Protein AF-A0A2E0F9D7-F1 (afdb_monomer_lite)

Structure (mmCIF, N/CA/C/O backbone):
data_AF-A0A2E0F9D7-F1
#
_entry.id   AF-A0A2E0F9D7-F1
#
loop_
_atom_site.group_PDB
_atom_site.id
_atom_site.type_symbol
_atom_site.label_atom_id
_atom_site.label_alt_id
_atom_site.label_comp_id
_atom_site.label_asym_id
_atom_site.label_entity_id
_atom_site.label_seq_id
_atom_site.pdbx_PDB_ins_code
_atom_site.Cartn_x
_atom_site.Cartn_y
_atom_site.Cartn_z
_atom_site.occupancy
_atom_site.B_iso_or_equiv
_atom_site.auth_seq_id
_atom_site.auth_comp_id
_atom_site.auth_asym_id
_atom_site.auth_atom_id
_atom_site.pdbx_PDB_model_num
ATOM 1 N N . ILE A 1 1 ? -12.081 6.310 9.861 1.00 71.31 1 ILE A N 1
ATOM 2 C CA . ILE A 1 1 ? -10.615 6.095 9.924 1.00 71.31 1 ILE A CA 1
ATOM 3 C C . ILE A 1 1 ? -10.298 4.678 9.471 1.00 71.31 1 ILE A C 1
ATOM 5 O O . ILE A 1 1 ? -9.768 4.560 8.382 1.00 71.31 1 ILE A O 1
ATOM 9 N N . ILE A 1 2 ? -10.730 3.638 10.197 1.00 80.75 2 ILE A N 1
ATOM 10 C CA . ILE A 1 2 ? -10.539 2.230 9.785 1.00 80.75 2 ILE A CA 1
ATOM 11 C C . ILE A 1 2 ? -11.126 1.951 8.385 1.00 80.75 2 ILE A C 1
ATOM 13 O O . ILE A 1 2 ? -10.389 1.555 7.501 1.00 80.75 2 ILE A O 1
ATOM 17 N N . ASP A 1 3 ? -12.379 2.337 8.122 1.00 82.88 3 ASP A N 1
ATOM 18 C CA . ASP A 1 3 ? -13.021 2.153 6.800 1.00 82.88 3 ASP A CA 1
ATOM 19 C C . ASP A 1 3 ? -12.261 2.821 5.627 1.00 82.88 3 ASP A C 1
ATOM 21 O O . ASP A 1 3 ? -12.196 2.305 4.514 1.00 82.88 3 ASP A O 1
ATOM 25 N N . ALA A 1 4 ? -11.634 3.975 5.880 1.00 83.94 4 ALA A N 1
ATOM 26 C CA . ALA A 1 4 ? -10.822 4.667 4.878 1.00 83.94 4 ALA A CA 1
ATOM 27 C C . ALA A 1 4 ? -9.466 3.972 4.665 1.00 83.94 4 ALA A C 1
A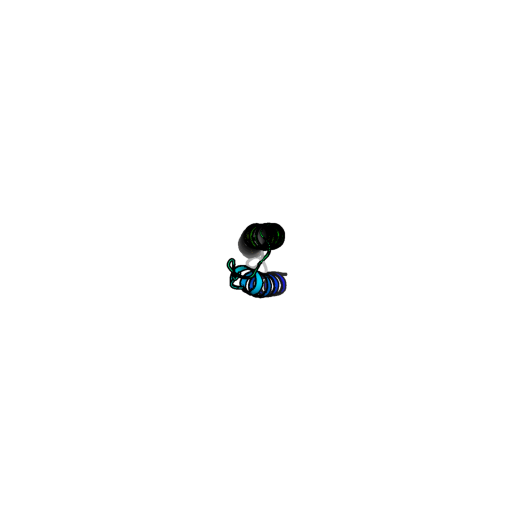TOM 29 O O . ALA A 1 4 ? -8.969 3.924 3.543 1.00 83.94 4 ALA A O 1
ATOM 30 N N . ALA A 1 5 ? -8.893 3.422 5.735 1.00 84.94 5 ALA A N 1
ATOM 31 C CA . ALA A 1 5 ? -7.668 2.638 5.707 1.00 84.94 5 ALA A CA 1
ATOM 32 C C . ALA A 1 5 ? -7.872 1.300 4.971 1.00 84.94 5 ALA A C 1
ATOM 34 O O . ALA A 1 5 ? -7.062 0.941 4.124 1.00 84.94 5 ALA A O 1
ATOM 35 N N . GLU A 1 6 ? -9.003 0.625 5.187 1.00 85.12 6 GLU A N 1
ATOM 36 C CA . GLU A 1 6 ? -9.383 -0.582 4.441 1.00 85.12 6 GLU A CA 1
ATOM 37 C C . GLU A 1 6 ? -9.552 -0.298 2.942 1.00 85.12 6 GLU A C 1
ATOM 39 O O . GLU A 1 6 ? -9.044 -1.042 2.107 1.00 85.12 6 GLU A O 1
ATOM 44 N N . LYS A 1 7 ? -10.181 0.827 2.572 1.00 90.88 7 LYS A N 1
ATOM 45 C CA . LYS A 1 7 ? -10.267 1.252 1.163 1.00 90.88 7 LYS A CA 1
ATOM 46 C C . LYS A 1 7 ? -8.896 1.532 0.547 1.00 90.88 7 LYS A C 1
ATOM 48 O O . LYS A 1 7 ? -8.679 1.192 -0.613 1.00 90.88 7 LYS A O 1
ATOM 53 N N . ALA A 1 8 ? -7.972 2.118 1.307 1.00 86.69 8 ALA A N 1
ATOM 54 C CA . ALA A 1 8 ? -6.604 2.335 0.846 1.00 86.69 8 ALA A CA 1
ATOM 55 C C . ALA A 1 8 ? -5.865 1.007 0.606 1.00 86.69 8 ALA A C 1
ATOM 57 O O . ALA A 1 8 ? -5.196 0.869 -0.415 1.00 86.69 8 ALA A O 1
ATOM 58 N N . LEU A 1 9 ? -6.046 0.007 1.477 1.00 88.62 9 LEU A N 1
ATOM 59 C CA . LEU A 1 9 ? -5.473 -1.333 1.290 1.00 88.62 9 LEU A CA 1
ATOM 60 C C . LEU A 1 9 ? -5.975 -2.008 0.006 1.00 88.62 9 LEU A C 1
ATOM 62 O O . LEU A 1 9 ? -5.184 -2.617 -0.710 1.00 88.62 9 LEU A O 1
ATOM 66 N N . VAL A 1 10 ? -7.259 -1.855 -0.330 1.00 92.38 10 VAL A N 1
ATOM 67 C CA . VAL A 1 10 ? -7.830 -2.393 -1.580 1.00 92.38 10 VAL A CA 1
ATOM 68 C C . VAL A 1 10 ? -7.190 -1.755 -2.818 1.00 92.38 10 VAL A C 1
ATOM 70 O O . VAL A 1 10 ? -6.915 -2.442 -3.800 1.00 92.38 10 VAL A O 1
ATOM 73 N N . GLU A 1 11 ? -6.923 -0.449 -2.793 1.00 88.31 11 GLU A N 1
ATOM 74 C CA . GLU A 1 11 ? -6.239 0.224 -3.903 1.00 88.31 11 GLU A CA 1
ATOM 75 C C . GLU A 1 11 ? -4.764 -0.194 -4.006 1.00 88.31 11 GLU A C 1
ATOM 77 O O . GLU A 1 11 ? -4.265 -0.426 -5.109 1.00 88.31 11 GLU A O 1
ATOM 82 N N . LEU A 1 12 ? -4.076 -0.358 -2.872 1.00 88.62 12 LEU A N 1
ATOM 83 C CA . LEU A 1 12 ?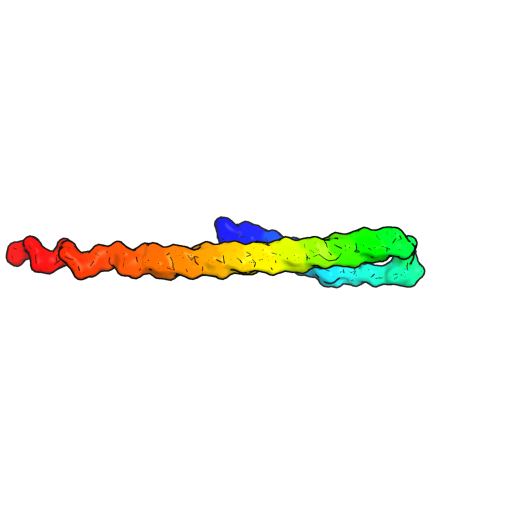 -2.694 -0.844 -2.838 1.00 88.62 12 LEU A CA 1
ATOM 84 C C . LEU A 1 12 ? -2.588 -2.288 -3.350 1.00 88.62 12 LEU A C 1
ATOM 86 O O . LEU A 1 12 ? -1.663 -2.601 -4.101 1.00 88.62 12 LEU A O 1
ATOM 90 N N . GLU A 1 13 ? -3.567 -3.147 -3.047 1.00 89.38 13 GLU A N 1
ATOM 91 C CA . GLU A 1 13 ? -3.628 -4.515 -3.574 1.00 89.38 13 GLU A CA 1
ATOM 92 C C . GLU A 1 13 ? -3.605 -4.528 -5.111 1.00 89.38 13 GLU A C 1
ATOM 94 O O . GLU A 1 13 ? -2.888 -5.330 -5.717 1.00 89.38 13 GLU A O 1
ATOM 99 N N . LYS A 1 14 ? -4.335 -3.612 -5.759 1.00 90.75 14 LYS A N 1
ATOM 100 C CA . LYS A 1 14 ? -4.373 -3.519 -7.226 1.00 90.75 14 LYS A CA 1
ATOM 101 C C . LYS A 1 14 ? -2.990 -3.241 -7.810 1.00 90.75 14 LYS A C 1
ATOM 103 O O . LYS A 1 14 ? -2.608 -3.882 -8.786 1.00 90.75 14 LYS A O 1
ATOM 108 N N . VAL A 1 15 ? -2.227 -2.334 -7.200 1.00 86.25 15 VAL A N 1
ATOM 109 C CA . VAL A 1 15 ? -0.857 -1.995 -7.626 1.00 86.25 15 VAL A CA 1
ATOM 110 C C . VAL A 1 15 ? 0.091 -3.180 -7.424 1.00 86.25 15 VAL A C 1
ATOM 112 O O . VAL A 1 15 ? 0.908 -3.491 -8.291 1.00 86.25 15 VAL A O 1
ATOM 115 N N . ILE A 1 16 ? -0.041 -3.892 -6.305 1.00 87.50 16 ILE A N 1
ATOM 116 C CA . ILE A 1 16 ? 0.796 -5.058 -5.990 1.00 87.50 16 ILE A CA 1
ATOM 117 C C . ILE A 1 16 ? 0.546 -6.192 -6.997 1.00 87.50 16 ILE A C 1
ATOM 119 O O . ILE A 1 16 ? 1.495 -6.793 -7.520 1.00 87.50 16 ILE A O 1
ATOM 123 N N . ARG A 1 17 ? -0.730 -6.451 -7.309 1.00 90.06 17 ARG A N 1
ATOM 124 C CA . ARG A 1 17 ? -1.170 -7.522 -8.213 1.00 90.06 17 ARG A CA 1
ATOM 125 C C . ARG A 1 17 ? -0.956 -7.234 -9.696 1.00 90.06 17 ARG A C 1
ATOM 127 O O . ARG A 1 17 ? -1.004 -8.179 -10.476 1.00 90.06 17 ARG A O 1
ATOM 134 N N . GLN A 1 18 ? -0.718 -5.986 -10.103 1.00 86.50 18 GLN A N 1
ATOM 135 C CA . GLN A 1 18 ? -0.471 -5.656 -11.511 1.00 86.50 18 GLN A CA 1
ATOM 136 C C . GLN A 1 18 ? 0.702 -6.464 -12.072 1.00 86.50 18 GLN A C 1
ATOM 138 O O . GLN A 1 18 ? 1.829 -6.321 -11.609 1.00 86.50 18 GLN A O 1
ATOM 143 N N . GLU A 1 19 ? 0.478 -7.308 -13.074 1.00 82.06 19 GLU A N 1
ATOM 144 C CA . GLU A 1 19 ? 1.570 -8.049 -13.705 1.00 82.06 19 GLU A CA 1
ATOM 145 C C . GLU A 1 19 ? 2.519 -7.096 -14.444 1.00 82.06 19 GLU A C 1
ATOM 147 O O . GLU A 1 19 ? 2.092 -6.201 -15.172 1.00 82.06 19 GLU A O 1
ATOM 152 N N . ILE A 1 20 ? 3.825 -7.281 -14.236 1.00 75.62 20 ILE A N 1
ATOM 153 C CA . ILE A 1 20 ? 4.854 -6.539 -14.965 1.00 75.62 20 ILE A CA 1
ATOM 154 C C . ILE A 1 20 ? 5.360 -7.471 -16.058 1.00 75.62 20 ILE A C 1
ATOM 156 O O . ILE A 1 20 ? 6.039 -8.454 -15.758 1.00 75.62 20 ILE A O 1
ATOM 160 N N . ASN A 1 21 ? 5.049 -7.168 -17.319 1.00 78.00 21 ASN A N 1
ATOM 161 C CA . ASN A 1 21 ? 5.612 -7.916 -18.437 1.00 78.00 21 ASN A CA 1
ATOM 162 C C . ASN A 1 21 ? 7.065 -7.481 -18.678 1.00 78.00 21 ASN A C 1
ATOM 164 O O . ASN A 1 21 ? 7.335 -6.502 -19.371 1.00 78.00 21 ASN A O 1
ATOM 168 N N . LEU A 1 22 ? 8.007 -8.207 -18.076 1.00 71.69 22 LEU A N 1
ATOM 169 C CA . LEU A 1 22 ? 9.440 -7.899 -18.120 1.00 71.69 22 LEU A CA 1
ATOM 170 C C . LEU A 1 22 ? 10.068 -8.073 -19.512 1.00 71.69 22 LEU A C 1
ATOM 172 O O . LEU A 1 22 ? 11.165 -7.573 -19.734 1.00 71.69 22 LEU A O 1
ATOM 176 N N . GLN A 1 23 ? 9.405 -8.776 -20.436 1.00 75.31 23 GLN A N 1
ATOM 177 C CA . GLN A 1 23 ? 9.917 -8.981 -21.797 1.00 75.31 23 GLN A CA 1
ATOM 178 C C . GLN A 1 23 ? 9.713 -7.757 -22.697 1.00 75.31 23 GLN A C 1
ATOM 180 O O . GLN A 1 23 ? 10.476 -7.560 -23.638 1.00 75.31 23 GLN A O 1
ATOM 185 N N . GLU A 1 24 ? 8.706 -6.935 -22.400 1.00 67.69 24 GLU A N 1
ATOM 186 C CA . GLU A 1 24 ? 8.341 -5.757 -23.198 1.00 67.69 24 GLU A CA 1
ATOM 187 C C . GLU A 1 24 ? 8.741 -4.433 -22.528 1.00 67.69 24 GLU A C 1
ATOM 189 O O . GLU A 1 24 ? 8.605 -3.365 -23.125 1.00 67.69 24 GLU A O 1
ATOM 194 N N . LEU A 1 25 ? 9.230 -4.482 -21.284 1.00 73.00 25 LEU A N 1
ATOM 195 C CA . LEU A 1 25 ? 9.582 -3.295 -20.512 1.00 73.00 25 LEU A CA 1
ATOM 196 C C . LEU A 1 25 ? 11.084 -3.009 -20.540 1.00 73.00 25 LEU A C 1
ATOM 198 O O . LEU A 1 25 ? 11.904 -3.880 -20.253 1.00 73.00 25 LEU A O 1
ATOM 202 N N . ASP A 1 26 ? 11.435 -1.740 -20.760 1.00 83.88 26 ASP A N 1
ATOM 203 C CA . ASP A 1 26 ? 12.788 -1.244 -20.512 1.00 83.88 26 ASP A CA 1
ATOM 204 C C . ASP A 1 26 ? 13.236 -1.586 -19.074 1.00 83.88 26 ASP A C 1
ATOM 206 O O . ASP A 1 26 ? 12.453 -1.413 -18.129 1.00 83.88 26 ASP A O 1
ATOM 210 N N . PRO A 1 27 ? 14.501 -1.990 -18.858 1.00 84.00 27 PRO A N 1
ATOM 211 C CA . PRO A 1 27 ? 14.995 -2.412 -17.545 1.00 84.00 27 PRO A CA 1
ATOM 212 C C . PRO A 1 27 ? 14.840 -1.332 -16.462 1.00 84.00 27 PRO A C 1
ATOM 214 O O . PRO A 1 27 ? 14.592 -1.643 -15.297 1.00 84.00 27 PRO A O 1
ATOM 217 N N . GLU A 1 28 ? 14.920 -0.054 -16.836 1.00 85.94 28 GLU A N 1
ATOM 218 C CA . GLU A 1 28 ? 14.703 1.064 -15.914 1.00 85.94 28 GLU A CA 1
ATOM 219 C C . GLU A 1 28 ? 13.234 1.190 -15.483 1.00 85.94 28 GLU A C 1
ATOM 221 O O . GLU A 1 28 ? 12.944 1.366 -14.299 1.00 85.94 28 GLU A O 1
ATOM 226 N N . LYS A 1 29 ? 12.287 0.993 -16.407 1.00 84.88 29 LYS A N 1
ATOM 227 C CA . LYS A 1 29 ? 10.854 0.961 -16.082 1.00 84.88 29 LYS A CA 1
ATOM 228 C C . LYS A 1 29 ? 10.508 -0.257 -15.233 1.00 84.88 29 LYS A C 1
ATOM 230 O O . LYS A 1 29 ? 9.700 -0.143 -14.316 1.00 84.88 29 LYS A O 1
ATOM 235 N N . ALA A 1 30 ? 11.144 -1.401 -15.494 1.00 85.81 30 ALA A N 1
ATOM 236 C CA . ALA A 1 30 ? 10.941 -2.618 -14.711 1.00 85.81 30 ALA A CA 1
ATOM 237 C C . ALA A 1 30 ? 11.405 -2.417 -13.264 1.00 85.81 30 ALA A C 1
ATOM 239 O O . ALA A 1 30 ? 10.702 -2.791 -12.323 1.00 85.81 30 ALA A O 1
ATOM 240 N N . LYS A 1 31 ? 12.548 -1.746 -13.083 1.00 87.75 31 LYS A N 1
ATOM 241 C CA . LYS A 1 31 ? 13.055 -1.348 -11.769 1.00 87.75 31 LYS A CA 1
ATOM 242 C C . LYS A 1 31 ? 12.088 -0.406 -11.050 1.00 87.75 31 LYS A C 1
ATOM 244 O O . LYS A 1 31 ? 11.758 -0.670 -9.898 1.00 87.75 31 LYS A O 1
ATOM 249 N N . ILE A 1 32 ? 11.596 0.639 -11.719 1.00 88.88 32 ILE A N 1
ATOM 250 C CA . ILE A 1 32 ? 10.641 1.594 -11.130 1.00 88.88 32 ILE A CA 1
ATOM 251 C C . ILE A 1 32 ? 9.343 0.888 -10.725 1.00 88.88 32 ILE A C 1
ATOM 253 O O . ILE A 1 32 ? 8.857 1.091 -9.615 1.00 88.88 32 ILE A O 1
ATOM 257 N N . ALA A 1 33 ? 8.804 0.018 -11.581 1.00 86.69 33 ALA A N 1
ATOM 258 C CA . ALA A 1 33 ? 7.589 -0.735 -11.288 1.00 86.69 33 ALA A CA 1
ATOM 259 C C . ALA A 1 33 ? 7.781 -1.688 -10.095 1.00 86.69 33 ALA A C 1
ATOM 261 O O . ALA A 1 33 ? 6.937 -1.743 -9.201 1.00 86.69 33 ALA A O 1
ATOM 262 N N . ALA A 1 34 ? 8.914 -2.392 -10.028 1.00 88.25 34 ALA A N 1
ATOM 263 C CA . ALA A 1 34 ? 9.246 -3.241 -8.887 1.00 88.25 34 ALA A CA 1
ATOM 264 C C . ALA A 1 34 ? 9.408 -2.430 -7.590 1.00 88.25 34 ALA A C 1
ATOM 266 O O . ALA A 1 34 ? 8.914 -2.842 -6.543 1.00 88.25 34 ALA A O 1
ATOM 267 N N . GLN A 1 35 ? 10.054 -1.261 -7.652 1.00 90.38 35 GLN A N 1
ATOM 268 C CA . GLN A 1 35 ? 10.182 -0.358 -6.505 1.00 90.38 35 GLN A CA 1
ATOM 269 C C . GLN A 1 35 ? 8.821 0.169 -6.043 1.00 90.38 35 GLN A C 1
ATOM 271 O O . GLN A 1 35 ? 8.547 0.156 -4.848 1.00 90.38 35 GLN A O 1
ATOM 276 N N . ALA A 1 36 ? 7.948 0.569 -6.968 1.00 88.38 36 ALA A N 1
ATOM 277 C CA . ALA A 1 36 ? 6.600 1.030 -6.648 1.00 88.38 36 ALA A CA 1
ATOM 278 C C . ALA A 1 36 ? 5.781 -0.058 -5.939 1.00 88.38 36 ALA A C 1
ATOM 280 O O . ALA A 1 36 ? 5.107 0.223 -4.951 1.00 88.38 36 ALA A O 1
ATOM 281 N N . LYS A 1 37 ? 5.898 -1.316 -6.383 1.00 89.94 37 LYS A N 1
ATOM 282 C CA . LYS A 1 37 ? 5.280 -2.457 -5.696 1.00 89.94 37 LYS A CA 1
ATOM 283 C C . LYS A 1 37 ? 5.820 -2.658 -4.287 1.00 89.94 37 LYS A C 1
ATOM 285 O O . LYS A 1 37 ? 5.039 -2.884 -3.371 1.00 89.94 37 LYS A O 1
ATOM 290 N N . TRP A 1 38 ? 7.135 -2.560 -4.105 1.00 90.31 38 TRP A N 1
ATOM 291 C CA . TRP A 1 38 ? 7.750 -2.656 -2.780 1.00 90.31 38 TRP A CA 1
ATOM 292 C C . TRP A 1 38 ? 7.250 -1.566 -1.832 1.00 90.31 38 TRP A C 1
ATOM 294 O O . TRP A 1 38 ? 6.886 -1.872 -0.701 1.00 90.31 38 TRP A O 1
ATOM 304 N N . VAL A 1 39 ? 7.172 -0.321 -2.305 1.00 92.56 39 VAL A N 1
ATOM 305 C CA . VAL A 1 39 ? 6.626 0.799 -1.524 1.00 92.56 39 VAL A CA 1
ATOM 306 C C . VAL A 1 39 ? 5.153 0.563 -1.185 1.00 92.56 39 VAL A C 1
ATOM 308 O O . VAL A 1 39 ? 4.757 0.753 -0.041 1.00 92.56 39 VAL A O 1
ATOM 311 N N . ALA A 1 40 ? 4.351 0.070 -2.134 1.00 91.19 40 ALA A N 1
ATOM 312 C CA . ALA A 1 40 ? 2.943 -0.242 -1.888 1.00 91.19 40 ALA A CA 1
ATOM 313 C C . ALA A 1 40 ? 2.752 -1.327 -0.812 1.00 91.19 40 ALA A C 1
ATOM 315 O O . ALA A 1 40 ? 1.814 -1.246 -0.017 1.00 91.19 40 ALA A O 1
ATOM 316 N N . ILE A 1 41 ? 3.641 -2.326 -0.756 1.00 91.19 41 ILE A N 1
ATOM 317 C CA . ILE A 1 41 ? 3.635 -3.357 0.293 1.00 91.19 41 ILE A CA 1
ATOM 318 C C . ILE A 1 41 ? 3.995 -2.743 1.650 1.00 91.19 41 ILE A C 1
ATOM 320 O O . ILE A 1 41 ? 3.280 -2.970 2.623 1.00 91.19 41 ILE A O 1
ATOM 324 N N . ASP A 1 42 ? 5.066 -1.951 1.715 1.00 93.44 42 ASP A N 1
ATOM 325 C CA . ASP A 1 42 ? 5.518 -1.299 2.951 1.00 93.44 42 ASP A CA 1
ATOM 326 C C . ASP A 1 42 ? 4.435 -0.381 3.540 1.00 93.44 42 ASP A C 1
ATOM 328 O O . ASP A 1 42 ? 4.117 -0.450 4.729 1.00 93.44 42 ASP A O 1
ATOM 332 N N . ASP A 1 43 ? 3.788 0.420 2.694 1.00 91.88 43 ASP A N 1
ATOM 333 C CA . ASP A 1 43 ? 2.694 1.288 3.123 1.00 91.88 43 ASP A CA 1
ATOM 334 C C . ASP A 1 43 ? 1.455 0.491 3.546 1.00 91.88 43 ASP A C 1
ATOM 336 O O . ASP A 1 43 ? 0.801 0.857 4.525 1.00 91.88 43 ASP A O 1
ATOM 340 N N . SER A 1 44 ? 1.165 -0.640 2.892 1.00 90.94 44 SER A N 1
ATOM 341 C CA . SER A 1 44 ? 0.084 -1.537 3.323 1.00 90.94 44 SER A CA 1
ATOM 342 C C . SER A 1 44 ? 0.326 -2.066 4.739 1.00 90.94 44 SER A C 1
ATOM 344 O O . SER A 1 44 ? -0.591 -2.062 5.558 1.00 90.94 44 SER A O 1
ATOM 346 N N . LEU A 1 45 ? 1.561 -2.463 5.061 1.00 93.12 45 LEU A N 1
ATOM 347 C CA . LEU A 1 45 ? 1.918 -2.953 6.397 1.00 93.12 45 LEU A CA 1
ATOM 348 C C . LEU A 1 45 ? 1.740 -1.873 7.470 1.00 93.12 45 LEU A C 1
ATOM 350 O O . LEU A 1 45 ? 1.154 -2.146 8.514 1.00 93.12 45 LEU A O 1
ATOM 354 N N . LYS A 1 46 ? 2.165 -0.632 7.201 1.00 92.81 46 LYS A N 1
ATOM 355 C CA . LYS A 1 46 ? 1.952 0.494 8.130 1.00 92.81 46 LYS A CA 1
ATOM 356 C C . LYS A 1 46 ? 0.473 0.770 8.374 1.00 92.81 46 LYS A C 1
ATOM 358 O O . LYS A 1 46 ? 0.086 1.135 9.480 1.00 92.81 46 LYS A O 1
ATOM 363 N N . ILE A 1 47 ? -0.355 0.645 7.337 1.00 90.38 47 ILE A N 1
ATOM 364 C CA . ILE A 1 47 ? -1.799 0.849 7.458 1.00 90.38 47 ILE A CA 1
ATOM 365 C C . ILE A 1 47 ? -2.422 -0.252 8.320 1.00 90.38 47 ILE A C 1
ATOM 367 O O . ILE A 1 47 ? -3.242 0.065 9.180 1.00 90.38 47 ILE A O 1
ATOM 371 N N . ILE A 1 48 ? -2.018 -1.511 8.125 1.00 90.19 48 ILE A N 1
ATOM 372 C CA . ILE A 1 48 ? -2.475 -2.644 8.942 1.00 90.19 48 ILE A CA 1
ATOM 373 C C . ILE A 1 48 ? -2.111 -2.419 10.413 1.00 90.19 48 ILE A C 1
ATOM 375 O O . ILE A 1 48 ? -3.008 -2.410 11.252 1.00 90.19 48 ILE A O 1
ATOM 379 N N . ASP A 1 49 ? -0.848 -2.099 10.703 1.00 90.38 49 ASP A N 1
ATOM 380 C CA . ASP A 1 49 ? -0.372 -1.798 12.062 1.00 90.38 49 ASP A CA 1
ATOM 381 C C . ASP A 1 49 ? -1.178 -0.656 12.712 1.00 90.38 49 ASP A C 1
ATOM 383 O O . ASP A 1 49 ? -1.618 -0.738 13.861 1.00 90.38 49 ASP A O 1
ATOM 387 N N . LYS A 1 50 ? -1.485 0.396 11.941 1.00 88.12 50 LYS A N 1
ATOM 388 C CA . LYS A 1 50 ? -2.317 1.510 12.411 1.00 88.12 50 LYS A 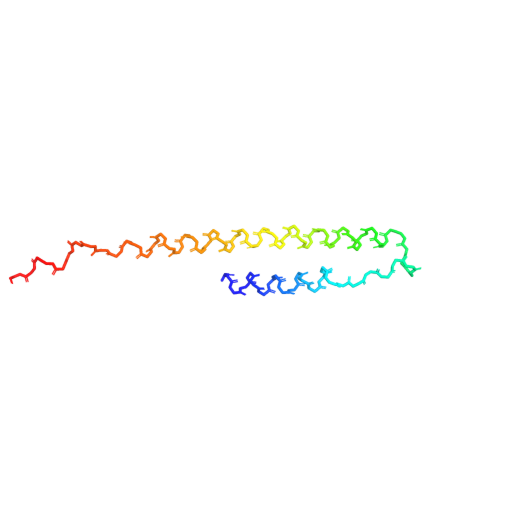CA 1
ATOM 389 C C . LYS A 1 50 ? -3.757 1.087 12.712 1.00 88.12 50 LYS A C 1
ATOM 391 O O . LYS A 1 50 ? -4.364 1.621 13.642 1.00 88.12 50 LYS A O 1
ATOM 396 N N . ILE A 1 51 ? -4.333 0.190 11.909 1.00 86.88 51 ILE A N 1
ATOM 397 C CA . ILE A 1 51 ? -5.679 -0.354 12.136 1.00 86.88 51 ILE A CA 1
ATOM 398 C C . ILE A 1 51 ? -5.694 -1.210 13.407 1.00 86.88 51 ILE A C 1
ATOM 400 O O . ILE A 1 51 ? -6.640 -1.083 14.189 1.00 86.88 51 ILE A O 1
ATOM 404 N N . GLU A 1 52 ? -4.670 -2.039 13.623 1.00 85.94 52 GLU A N 1
ATOM 405 C CA . GLU A 1 5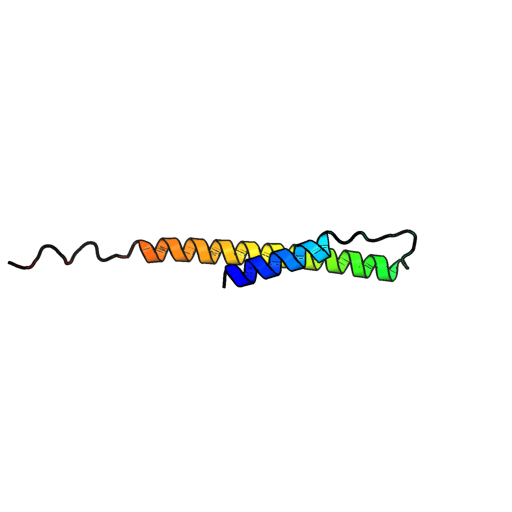2 ? -4.532 -2.879 14.819 1.00 85.94 52 GLU A CA 1
ATOM 406 C C . GLU A 1 52 ? -4.452 -2.017 16.083 1.00 85.94 52 GLU A C 1
ATOM 408 O O . GLU A 1 52 ? -5.326 -2.136 16.943 1.00 85.94 52 GLU A O 1
ATOM 413 N N . GLN A 1 53 ? -3.550 -1.029 16.118 1.00 85.12 53 GLN A N 1
ATOM 414 C CA . GLN A 1 53 ? -3.430 -0.082 17.237 1.00 85.12 53 GLN A CA 1
ATOM 415 C C . GLN A 1 53 ? -4.760 0.612 17.561 1.00 85.12 53 GLN A C 1
ATOM 417 O O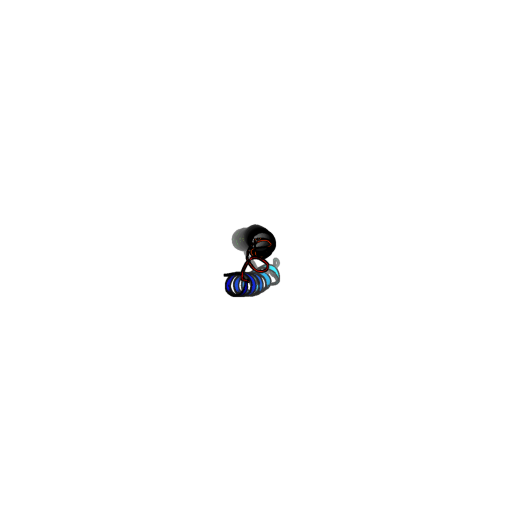 . GLN A 1 53 ? -5.202 0.649 18.707 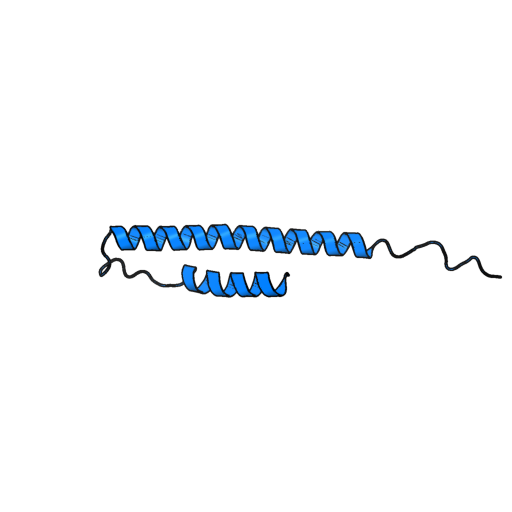1.00 85.12 53 GLN A O 1
ATOM 422 N N . LEU A 1 54 ? -5.451 1.139 16.543 1.00 82.88 54 LEU A N 1
ATOM 423 C CA . LEU A 1 54 ? -6.740 1.816 16.731 1.00 82.88 54 LEU A CA 1
ATOM 424 C C . LEU A 1 54 ? -7.857 0.874 17.198 1.00 82.88 54 LEU A C 1
ATOM 426 O O . LEU A 1 54 ? -8.862 1.338 17.749 1.00 82.88 54 LEU A O 1
ATOM 430 N N . SER A 1 55 ? -7.726 -0.422 16.925 1.00 78.38 55 SER A N 1
ATOM 431 C CA . SER A 1 55 ? -8.675 -1.447 17.356 1.00 78.38 55 SER A CA 1
ATOM 432 C C . SER A 1 55 ? -8.429 -1.858 18.810 1.00 78.38 55 SER A C 1
ATOM 434 O O . SER A 1 55 ? -9.403 -2.021 19.550 1.00 78.38 55 SER A O 1
ATOM 436 N N . GLU A 1 56 ? -7.166 -1.934 19.236 1.00 75.00 56 GLU A N 1
ATOM 437 C CA . GLU A 1 56 ? -6.756 -2.178 20.627 1.00 75.00 56 GLU A CA 1
ATOM 438 C C . GLU A 1 56 ? -7.133 -1.004 21.551 1.00 75.00 56 GLU A C 1
ATOM 440 O O . GLU A 1 56 ? -7.835 -1.206 22.545 1.00 75.00 56 GLU A O 1
ATOM 445 N N . ASP A 1 57 ? -6.842 0.242 21.156 1.00 65.44 57 ASP A N 1
ATOM 446 C CA . ASP A 1 57 ? -7.244 1.471 21.877 1.00 65.44 57 ASP A CA 1
ATOM 447 C C . ASP A 1 57 ? -8.771 1.556 22.107 1.00 65.44 57 ASP A C 1
ATOM 449 O O . ASP A 1 57 ? -9.277 2.135 23.076 1.00 65.44 57 ASP A O 1
ATOM 453 N N . LYS A 1 58 ? -9.551 0.972 21.188 1.00 58.72 58 LYS A N 1
ATOM 454 C CA . LYS A 1 58 ? -11.017 0.915 21.275 1.00 58.72 58 LYS A CA 1
ATOM 455 C C . LYS A 1 58 ? -11.521 -0.108 22.294 1.00 58.72 58 LYS A C 1
ATOM 457 O O . LYS A 1 58 ? -12.650 0.051 22.770 1.00 58.72 58 LYS A O 1
ATOM 462 N N . GLN A 1 59 ? -10.748 -1.154 22.594 1.00 56.16 59 GLN A N 1
ATOM 463 C CA . GLN A 1 59 ? -11.087 -2.120 23.639 1.00 56.16 59 GLN A CA 1
ATOM 464 C C . GLN A 1 59 ? -10.825 -1.548 25.034 1.00 56.16 59 GLN A C 1
ATOM 466 O O . GLN A 1 59 ? -11.702 -1.672 25.890 1.00 56.16 59 GLN A O 1
ATOM 471 N N . GLU A 1 60 ? -9.707 -0.847 25.248 1.00 53.41 60 GLU A N 1
ATOM 472 C CA . GLU A 1 60 ? -9.387 -0.259 26.559 1.00 53.41 60 GLU A CA 1
ATOM 473 C C . GLU A 1 60 ? -10.447 0.757 27.017 1.00 53.41 60 GLU A C 1
ATOM 475 O O . GLU A 1 60 ? -10.996 0.630 28.117 1.00 53.41 60 GLU A O 1
ATOM 480 N N . LYS A 1 61 ? -10.867 1.674 26.132 1.00 53.19 61 LYS A N 1
ATOM 481 C CA . LYS A 1 61 ? -11.889 2.696 26.447 1.00 53.19 61 LYS A CA 1
ATOM 482 C C . LYS A 1 61 ? -13.291 2.152 26.736 1.00 53.19 61 LYS A C 1
ATOM 484 O O . LYS A 1 61 ? -14.135 2.882 27.253 1.00 53.19 61 LYS A O 1
ATOM 489 N N . LYS A 1 62 ? -13.596 0.896 26.391 1.00 49.09 62 LYS A N 1
ATOM 490 C CA . LYS A 1 62 ? -14.906 0.288 26.691 1.00 49.09 62 LYS A CA 1
ATOM 491 C C . LYS A 1 62 ? -15.003 -0.275 28.111 1.00 49.09 62 LYS A C 1
ATOM 493 O O . LYS A 1 62 ? -16.122 -0.519 28.560 1.00 49.09 62 LYS A O 1
ATOM 498 N N . SER A 1 63 ? -13.881 -0.460 28.809 1.00 53.59 63 SER A N 1
ATOM 499 C CA . SER A 1 63 ? -13.867 -1.017 30.169 1.00 53.59 63 SER A CA 1
ATOM 500 C C . SER A 1 63 ? -14.103 0.025 31.273 1.00 53.59 63 SER A C 1
ATOM 502 O O . SER A 1 63 ? -14.499 -0.337 32.376 1.00 53.59 63 SER A O 1
ATOM 504 N N . GLU A 1 64 ? -13.995 1.323 30.971 1.00 55.25 64 GLU A N 1
ATOM 505 C CA . GLU A 1 64 ? -14.197 2.417 31.937 1.00 55.25 64 GLU A CA 1
ATOM 506 C C . GLU A 1 64 ? -15.680 2.792 32.158 1.00 55.25 64 GLU A C 1
ATOM 508 O O . GLU A 1 64 ? -16.006 3.897 32.597 1.00 55.25 64 GLU A O 1
ATOM 513 N N . LYS A 1 65 ? -16.626 1.885 31.870 1.00 53.25 65 LYS A N 1
ATOM 514 C CA . LYS A 1 65 ? -18.031 2.074 32.264 1.00 53.25 65 LYS A CA 1
ATOM 515 C C . LYS A 1 65 ? -18.170 1.897 33.782 1.00 53.25 65 LYS A C 1
ATOM 517 O O . LYS A 1 65 ? -18.482 0.814 34.254 1.00 53.25 65 LYS A O 1
ATOM 522 N N . PHE A 1 66 ? -17.926 2.984 34.517 1.00 60.47 66 PHE A N 1
ATOM 523 C CA . PHE A 1 66 ? -18.592 3.386 35.766 1.00 60.47 66 PHE A CA 1
ATOM 524 C C . PHE A 1 66 ? -19.126 2.240 36.649 1.00 60.47 66 PHE A C 1
ATOM 526 O O . PHE A 1 66 ? -20.318 2.166 36.932 1.00 60.47 66 PHE A O 1
ATOM 533 N N . LEU A 1 67 ? -18.250 1.362 37.138 1.00 57.53 67 LEU A N 1
ATOM 534 C CA . LEU A 1 67 ? -18.633 0.206 37.958 1.00 57.53 67 LEU A CA 1
ATOM 535 C C . LEU A 1 67 ? -18.959 0.559 39.430 1.00 57.53 67 LEU A C 1
ATOM 537 O O . LEU A 1 67 ? -18.660 -0.224 40.328 1.00 57.53 67 LEU A O 1
ATOM 541 N N . GLY A 1 68 ? -19.494 1.752 39.725 1.00 56.84 68 GLY A N 1
ATOM 542 C CA . GLY A 1 68 ? -19.498 2.234 41.114 1.00 56.84 68 GLY A CA 1
ATOM 543 C C . GLY A 1 68 ? -20.469 3.336 41.527 1.00 56.84 68 GLY A C 1
ATOM 544 O O . GLY A 1 68 ? -20.263 3.900 42.600 1.00 56.84 68 GLY A O 1
ATOM 545 N N . VAL A 1 69 ? -21.499 3.681 40.742 1.00 57.91 69 VAL A N 1
ATOM 546 C CA . VAL A 1 69 ? -22.402 4.795 41.124 1.00 57.91 69 VAL A CA 1
ATOM 547 C C . VAL A 1 69 ? -23.898 4.496 40.963 1.00 57.91 69 VAL A C 1
ATOM 549 O O . VAL A 1 69 ? -24.694 5.425 40.917 1.00 57.91 69 VAL A O 1
ATOM 552 N N . GLU A 1 70 ? -24.319 3.229 40.922 1.00 55.62 70 GLU A N 1
ATOM 553 C CA . GLU A 1 70 ? -25.755 2.903 40.775 1.00 55.62 70 GLU A CA 1
ATOM 554 C C . GLU A 1 70 ? -26.427 2.317 42.035 1.00 55.62 70 GLU A C 1
ATOM 556 O O . GLU A 1 70 ? -27.644 2.196 42.055 1.00 55.62 70 GLU A O 1
ATOM 561 N N . ASP A 1 71 ? -25.700 2.093 43.140 1.00 56.97 71 ASP A N 1
ATOM 562 C CA . ASP A 1 71 ? -26.252 1.466 44.366 1.00 56.97 71 ASP A CA 1
ATOM 563 C C . ASP A 1 71 ? -26.280 2.388 45.608 1.00 56.97 71 ASP A C 1
ATOM 565 O O . ASP A 1 71 ? -26.114 1.956 46.748 1.00 56.97 71 ASP A O 1
ATOM 569 N N . ARG A 1 72 ? -26.431 3.710 45.424 1.00 62.50 72 ARG A N 1
ATOM 570 C CA . ARG A 1 72 ? -26.415 4.679 46.549 1.00 62.50 72 ARG A CA 1
ATOM 571 C C . ARG A 1 72 ? -27.601 5.636 46.643 1.00 62.50 72 ARG A C 1
ATOM 573 O O . ARG A 1 72 ? -27.501 6.636 47.353 1.00 62.50 72 ARG A O 1
ATOM 580 N N . ILE A 1 73 ? -28.733 5.353 45.997 1.00 57.22 73 ILE A N 1
ATOM 581 C CA . ILE A 1 73 ? -29.935 6.180 46.180 1.00 57.22 73 ILE A CA 1
ATOM 582 C C . ILE A 1 73 ? -31.102 5.365 46.758 1.00 57.22 73 ILE A C 1
ATOM 584 O O . ILE A 1 73 ? -31.827 4.709 46.022 1.00 57.22 73 ILE A O 1
ATOM 588 N N . LYS A 1 74 ? -31.266 5.585 48.074 1.00 51.75 74 LYS A N 1
ATOM 589 C CA . LYS A 1 74 ? -32.396 5.361 48.999 1.00 51.75 74 LYS A CA 1
ATOM 590 C C . LYS A 1 74 ? -32.773 3.941 49.407 1.00 51.75 74 LYS A C 1
ATOM 592 O O . LYS A 1 74 ? -33.441 3.240 48.626 1.00 51.75 74 LYS A O 1
#

Sequence (74 aa):
IIDAAEKALVELEKVIRQEINLQELDPEKAKIAAQAKWVAIDDSLKIIDKIEQLSEDKQEKKSEKFLGVEDRIK

Radius of gyration: 22.45 Å; chains: 1; bounding box: 47×15×72 Å

Secondary structure (DSSP, 8-state):
-HHHHHHHHHHHHHHHH----TTTS-HHHHHHHHHHHHHHHHHHHHHHHHHHHHHHHHHHTTS-S-TTSSS---

pLDDT: mean 78.63, std 13.79, range [49.09, 93.44]

Foldseek 3Di:
DLVVLVVLLVVLVVLLPDDDPPVPDDPVVVVVSVVSNVVSVVVNVVSVVVSVVVVVVVVVVVVPPDPDDDPPDD